Protein AF-X1S031-F1 (afdb_monomer)

Organism: NCBI:txid412755

Secondary structure (DSSP, 8-state):
--SS----HHHHHHHHHHHHHHHHHHHTS-SEEEE--SHHHHHHHHHHHHTT--EEEE-SSS--SS-----

Nearest PDB structures (foldseek):
  4gx0-assembly2_D  TM=6.908E-01  e=3.564E+00  Geobacter sulfurreducens PCA
  1vdm-assembly1_I  TM=3.661E-01  e=8.880E-01  Pyrococcus horikoshii
  8k5l-assembly2_C  TM=3.599E-01  e=1.548E+00  Fusobacterium nucleatum
  3wbj-assembly1_A  TM=4.372E-01  e=4.390E+00  Saccharomyces cerevisiae S288C

pLDDT: mean 85.2, std 18.71, range [36.25, 97.56]

Sequence (71 aa):
MALFHPVREVEVAKAIVSSFLRQFEDYAESDVIIVGAGPSGLIAGRELGKAGVKVLIIEGELLCKRGFASL

Structure (mmCIF, N/CA/C/O backbone):
data_AF-X1S031-F1
#
_entry.id   AF-X1S031-F1
#
loop_
_atom_site.group_PDB
_atom_site.id
_atom_site.type_symbol
_atom_site.label_atom_id
_atom_site.label_alt_id
_atom_site.label_comp_id
_atom_site.label_asym_id
_atom_site.label_entity_id
_atom_site.label_seq_id
_atom_site.pdbx_PDB_ins_code
_atom_site.Cartn_x
_atom_site.Cartn_y
_atom_site.Cartn_z
_atom_site.occupancy
_atom_site.B_iso_or_equiv
_atom_site.auth_seq_id
_atom_site.auth_comp_id
_atom_site.auth_asym_id
_atom_site.auth_atom_id
_atom_site.pdbx_PDB_model_num
ATOM 1 N N . MET A 1 1 ? 1.056 -30.939 -22.237 1.00 53.78 1 MET A N 1
ATOM 2 C CA . MET A 1 1 ? 0.119 -30.036 -21.537 1.00 53.78 1 MET A CA 1
ATOM 3 C C . MET A 1 1 ? 0.920 -28.837 -21.064 1.00 53.78 1 MET A C 1
ATOM 5 O O . MET A 1 1 ? 1.942 -29.055 -20.426 1.00 53.78 1 MET A O 1
ATOM 9 N N . ALA A 1 2 ? 0.557 -27.615 -21.457 1.00 70.31 2 ALA A N 1
ATOM 10 C CA . ALA A 1 2 ? 1.260 -26.428 -20.971 1.00 70.31 2 ALA A CA 1
ATOM 11 C C . ALA A 1 2 ? 0.909 -26.206 -19.491 1.00 70.31 2 ALA A C 1
ATOM 13 O O . ALA A 1 2 ? -0.259 -26.299 -19.125 1.00 70.31 2 ALA A O 1
ATOM 14 N N . LEU A 1 3 ? 1.921 -25.956 -18.653 1.00 83.56 3 LEU A N 1
ATOM 15 C CA . LEU A 1 3 ? 1.763 -25.779 -17.203 1.00 83.56 3 LEU A CA 1
ATOM 16 C C . LEU A 1 3 ? 1.055 -24.456 -16.842 1.00 83.56 3 LEU A C 1
ATOM 18 O O . LEU A 1 3 ? 0.518 -24.328 -15.748 1.00 83.56 3 LEU A O 1
ATOM 22 N N . PHE A 1 4 ? 1.054 -23.484 -17.763 1.00 89.12 4 PHE A N 1
ATOM 23 C CA . PHE A 1 4 ? 0.533 -22.132 -17.563 1.00 89.12 4 PHE A CA 1
ATOM 24 C C . PHE A 1 4 ? -0.324 -21.663 -18.742 1.00 89.12 4 PHE A C 1
ATOM 26 O O . PHE A 1 4 ? -0.147 -22.112 -19.877 1.00 89.12 4 PHE A O 1
ATOM 33 N N . HIS A 1 5 ? -1.238 -20.733 -18.456 1.00 91.25 5 HIS A N 1
ATOM 34 C CA . HIS A 1 5 ? -2.045 -20.055 -19.465 1.00 91.25 5 HIS A CA 1
ATOM 35 C C . HIS A 1 5 ? -1.170 -19.079 -20.275 1.00 91.25 5 HIS A C 1
ATOM 37 O O . HIS A 1 5 ? -0.372 -18.358 -19.671 1.00 91.25 5 HIS A O 1
ATOM 43 N N . PRO A 1 6 ? -1.283 -19.038 -21.616 1.00 90.94 6 PRO A N 1
ATOM 44 C CA . PRO A 1 6 ? -0.511 -18.101 -22.424 1.00 90.94 6 PRO A CA 1
ATOM 45 C C . PRO A 1 6 ? -0.969 -16.661 -22.153 1.00 90.94 6 PRO A C 1
ATOM 47 O O . PRO A 1 6 ? -2.153 -16.355 -22.253 1.00 90.94 6 PRO A O 1
ATOM 50 N N . VAL A 1 7 ? -0.024 -15.778 -21.822 1.00 94.00 7 VAL A N 1
ATOM 51 C CA . VAL A 1 7 ? -0.252 -14.348 -21.554 1.00 94.00 7 VAL A CA 1
ATOM 52 C C . VAL A 1 7 ? 0.847 -13.515 -22.208 1.00 94.00 7 VAL A C 1
ATOM 54 O O . VAL A 1 7 ? 1.991 -13.965 -22.302 1.00 94.00 7 VAL A O 1
ATOM 57 N N . ARG A 1 8 ? 0.525 -12.299 -22.665 1.00 95.62 8 ARG A N 1
ATOM 58 C CA . ARG A 1 8 ? 1.536 -11.365 -23.187 1.00 95.62 8 ARG A CA 1
ATOM 59 C C . ARG A 1 8 ? 2.129 -10.524 -22.058 1.00 95.62 8 ARG A C 1
ATOM 61 O O . ARG A 1 8 ? 1.427 -10.134 -21.129 1.00 95.62 8 ARG A O 1
ATOM 68 N N . GLU A 1 9 ? 3.395 -10.137 -22.195 1.00 95.50 9 GLU A N 1
ATOM 69 C CA . GLU A 1 9 ? 4.100 -9.279 -21.226 1.00 95.50 9 GLU A CA 1
ATOM 70 C C . GLU A 1 9 ? 3.366 -7.953 -20.963 1.00 95.50 9 GLU A C 1
ATOM 72 O O . GLU A 1 9 ? 3.259 -7.506 -19.822 1.00 95.50 9 GLU A O 1
ATOM 77 N N . VAL A 1 10 ? 2.777 -7.361 -22.011 1.00 96.81 10 VAL A N 1
ATOM 78 C CA . VAL A 1 10 ? 1.992 -6.119 -21.909 1.00 96.81 10 VAL A CA 1
ATOM 79 C C . VAL A 1 10 ? 0.775 -6.263 -20.993 1.00 96.81 10 VAL A C 1
ATOM 81 O O . VAL A 1 10 ? 0.390 -5.305 -20.328 1.00 96.81 10 VAL A O 1
ATOM 84 N N . GLU A 1 11 ? 0.171 -7.450 -20.932 1.00 96.44 11 GLU A N 1
ATOM 85 C CA . GLU A 1 11 ? -1.000 -7.704 -20.089 1.00 96.44 11 GLU A CA 1
ATOM 86 C C . GLU A 1 11 ? -0.596 -7.746 -18.616 1.00 96.44 11 GLU A C 1
ATOM 88 O O . GLU A 1 11 ? -1.269 -7.149 -17.778 1.00 96.44 11 GLU A O 1
ATOM 93 N N . VAL A 1 12 ? 0.555 -8.357 -18.321 1.00 96.12 12 VAL A N 1
ATOM 94 C CA . VAL A 1 12 ? 1.132 -8.400 -16.972 1.00 96.12 12 VAL A CA 1
ATOM 95 C C . VAL A 1 12 ? 1.524 -6.997 -16.506 1.00 96.12 12 VAL A C 1
ATOM 97 O O . VAL A 1 12 ? 1.108 -6.570 -15.430 1.00 96.12 12 VAL A O 1
ATOM 100 N N . ALA A 1 13 ? 2.262 -6.244 -17.326 1.00 96.88 13 ALA A N 1
ATOM 101 C CA . ALA A 1 13 ? 2.678 -4.883 -16.984 1.00 96.88 13 ALA A CA 1
ATOM 102 C C . ALA A 1 13 ? 1.472 -3.959 -16.752 1.00 96.88 13 ALA A C 1
ATOM 104 O O . ALA A 1 13 ? 1.427 -3.226 -15.762 1.00 96.88 13 ALA A O 1
ATOM 105 N N . LYS A 1 14 ? 0.459 -4.039 -17.626 1.00 97.44 14 LYS A N 1
ATOM 106 C CA . LYS A 1 14 ? -0.772 -3.257 -17.484 1.00 97.44 14 LYS A CA 1
ATOM 107 C C . LYS A 1 14 ? -1.509 -3.607 -16.195 1.00 97.44 14 LYS A C 1
ATOM 109 O O . LYS A 1 14 ? -1.936 -2.689 -15.504 1.00 97.44 14 LYS A O 1
ATOM 114 N N . ALA A 1 15 ? -1.612 -4.893 -15.856 1.00 96.31 15 ALA A N 1
ATOM 115 C CA . ALA A 1 15 ? -2.268 -5.342 -14.633 1.00 96.31 15 ALA A CA 1
ATOM 116 C C . ALA A 1 15 ? -1.560 -4.833 -13.367 1.00 96.31 15 ALA A C 1
ATOM 118 O O . ALA A 1 15 ? -2.238 -4.387 -12.440 1.00 96.31 15 ALA A O 1
ATOM 119 N N . ILE A 1 16 ? -0.221 -4.845 -13.335 1.00 96.81 16 ILE A N 1
ATOM 120 C CA . ILE A 1 16 ? 0.564 -4.319 -12.205 1.00 96.81 16 ILE A CA 1
ATOM 121 C C . ILE A 1 16 ? 0.287 -2.825 -12.021 1.00 96.81 16 ILE A C 1
ATOM 123 O O . ILE A 1 16 ? -0.119 -2.402 -10.938 1.00 96.81 16 ILE A O 1
ATOM 127 N N . VAL A 1 17 ? 0.447 -2.035 -13.088 1.00 97.56 17 VAL A N 1
ATOM 128 C CA . VAL A 1 17 ? 0.286 -0.574 -13.027 1.00 97.56 17 VAL A CA 1
ATOM 129 C C . VAL A 1 17 ? -1.146 -0.191 -12.663 1.00 97.56 17 VAL A C 1
ATOM 131 O O . VAL A 1 17 ? -1.347 0.617 -11.761 1.00 97.56 17 VAL A O 1
ATOM 134 N N . SER A 1 18 ? -2.152 -0.789 -13.310 1.00 96.25 18 SER A N 1
ATOM 135 C CA . SER A 1 18 ? -3.552 -0.454 -13.027 1.00 96.25 18 SER A CA 1
ATOM 136 C C . SER A 1 18 ? -3.972 -0.837 -11.610 1.00 96.25 18 SER A C 1
ATOM 138 O O . SER A 1 18 ? -4.742 -0.111 -10.987 1.00 96.25 18 SER A O 1
ATOM 140 N N . SER A 1 19 ? -3.477 -1.969 -11.095 1.00 94.94 19 SER A N 1
ATOM 141 C CA . SER A 1 19 ? -3.797 -2.410 -9.732 1.00 94.94 19 SER A CA 1
ATOM 142 C C . SER A 1 19 ? -3.164 -1.487 -8.698 1.00 94.94 19 SER A C 1
ATOM 144 O O . SER A 1 19 ? -3.848 -1.061 -7.771 1.00 94.94 19 SER A O 1
ATOM 146 N N . PHE A 1 20 ? -1.896 -1.118 -8.897 1.00 94.44 20 PHE A N 1
ATOM 147 C CA . PHE A 1 20 ? -1.203 -0.188 -8.013 1.00 94.44 20 PHE A CA 1
ATOM 148 C C . PHE A 1 20 ? -1.866 1.192 -8.001 1.00 94.44 20 PHE A C 1
ATOM 150 O O . PHE A 1 20 ? -2.129 1.719 -6.928 1.00 94.44 20 PHE A O 1
ATOM 157 N N . LEU A 1 21 ? -2.185 1.758 -9.170 1.00 95.25 21 LEU A N 1
ATOM 158 C CA . LEU A 1 21 ? -2.829 3.074 -9.253 1.00 95.25 21 LEU A CA 1
ATOM 159 C C . LEU A 1 21 ? -4.181 3.092 -8.541 1.00 95.25 21 LEU A C 1
ATOM 161 O O . LEU A 1 21 ? -4.455 4.019 -7.790 1.00 95.25 21 LEU A O 1
ATOM 165 N N . ARG A 1 22 ? -4.986 2.036 -8.695 1.00 94.75 22 ARG A N 1
ATOM 166 C CA . ARG A 1 22 ? -6.267 1.922 -7.991 1.00 94.75 22 ARG A CA 1
ATOM 167 C C . ARG A 1 22 ? -6.094 1.891 -6.471 1.00 94.75 22 ARG A C 1
ATOM 169 O O . ARG A 1 22 ? -6.866 2.521 -5.760 1.00 94.75 22 ARG A O 1
ATOM 176 N N . GLN A 1 23 ? -5.105 1.150 -5.970 1.00 92.25 23 GLN A N 1
ATOM 177 C CA . GLN A 1 23 ? -4.798 1.132 -4.537 1.00 92.25 23 GLN A CA 1
ATOM 178 C C . GLN A 1 23 ? -4.266 2.488 -4.071 1.00 92.25 23 GLN A C 1
ATOM 180 O O . GLN A 1 23 ? -4.636 2.959 -3.004 1.00 92.25 23 GLN A O 1
ATOM 185 N N . PHE A 1 24 ? -3.419 3.127 -4.872 1.00 92.06 24 PHE A N 1
ATOM 186 C CA . PHE A 1 24 ? -2.866 4.435 -4.556 1.00 92.06 24 PHE A CA 1
ATOM 187 C C . PHE A 1 24 ? -3.954 5.509 -4.466 1.00 92.06 24 PHE A C 1
ATOM 189 O O . PHE A 1 24 ? -3.955 6.275 -3.511 1.00 92.06 24 PHE A O 1
ATOM 196 N N . GLU A 1 25 ? -4.897 5.536 -5.409 1.00 94.12 25 GLU A N 1
ATOM 197 C CA . GLU A 1 25 ? -6.059 6.432 -5.372 1.00 94.12 25 GLU A CA 1
ATOM 198 C C . GLU A 1 25 ? -6.928 6.188 -4.137 1.00 94.12 25 GLU A C 1
ATOM 200 O O . GLU A 1 25 ? -7.336 7.144 -3.486 1.00 94.12 25 GLU A O 1
ATOM 205 N N . ASP A 1 26 ? -7.171 4.923 -3.779 1.00 93.00 26 ASP A N 1
ATOM 206 C CA . ASP A 1 26 ? -7.926 4.595 -2.571 1.00 93.00 26 ASP A CA 1
ATOM 207 C C . ASP A 1 26 ? -7.201 5.113 -1.319 1.00 93.00 26 ASP A C 1
ATOM 209 O O . ASP A 1 26 ? -7.770 5.870 -0.542 1.00 93.00 26 ASP A O 1
ATOM 213 N N . TYR A 1 27 ? -5.917 4.802 -1.138 1.00 92.94 27 TYR A N 1
ATOM 214 C CA . TYR A 1 27 ? -5.157 5.221 0.046 1.00 92.94 27 TYR A CA 1
ATOM 215 C C . TYR A 1 27 ? -4.652 6.674 0.012 1.00 92.94 27 TYR A C 1
ATOM 217 O O . TYR A 1 27 ? -4.075 7.129 1.004 1.00 92.94 27 TYR A O 1
ATOM 225 N N . ALA A 1 28 ? -4.895 7.427 -1.066 1.00 91.88 28 ALA A N 1
ATOM 226 C CA . ALA A 1 28 ? -4.604 8.861 -1.119 1.00 91.88 28 ALA A CA 1
ATOM 227 C C . ALA A 1 28 ? -5.377 9.633 -0.034 1.00 91.88 28 ALA A C 1
ATOM 229 O O . ALA A 1 28 ? -4.857 10.592 0.534 1.00 91.88 28 ALA A O 1
ATOM 230 N N . GLU A 1 29 ? -6.580 9.161 0.302 1.00 92.12 29 GLU A N 1
ATOM 231 C CA . GLU A 1 29 ? -7.353 9.592 1.465 1.00 92.12 29 GLU A CA 1
ATOM 232 C C . GLU A 1 29 ? -7.318 8.480 2.520 1.00 92.12 29 GLU A C 1
ATOM 234 O O . GLU A 1 29 ? -8.078 7.511 2.452 1.00 92.12 29 GLU A O 1
ATOM 239 N N . SER A 1 30 ? -6.398 8.604 3.478 1.00 91.94 30 SER A N 1
ATOM 240 C CA . SER A 1 30 ? -6.245 7.686 4.615 1.00 91.94 30 SER A CA 1
ATOM 241 C C . SER A 1 30 ? -6.472 8.422 5.933 1.00 91.94 30 SER A C 1
ATOM 243 O O . SER A 1 30 ? -6.092 9.585 6.064 1.00 91.94 30 SER A O 1
ATOM 245 N N . ASP A 1 31 ? -7.025 7.730 6.930 1.00 94.19 31 ASP A N 1
ATOM 246 C CA . ASP A 1 31 ? -7.231 8.284 8.275 1.00 94.19 31 ASP A CA 1
ATOM 247 C C . ASP A 1 31 ? -5.900 8.439 9.022 1.00 94.19 31 ASP A C 1
ATOM 249 O O . ASP A 1 31 ? -5.699 9.379 9.792 1.00 94.19 31 ASP A O 1
ATOM 253 N N . VAL A 1 32 ? -4.979 7.492 8.808 1.00 95.31 32 VAL A N 1
ATOM 254 C CA . VAL A 1 32 ? -3.666 7.451 9.457 1.00 95.31 32 VAL A CA 1
ATOM 255 C C . VAL A 1 32 ? -2.598 7.024 8.457 1.00 95.31 32 VAL A C 1
ATOM 257 O O . VAL A 1 32 ? -2.774 6.067 7.705 1.00 95.31 32 VAL A O 1
ATOM 260 N N . ILE A 1 33 ? -1.448 7.698 8.505 1.00 94.81 33 ILE A N 1
ATOM 261 C CA . ILE A 1 33 ? -0.248 7.312 7.759 1.00 94.81 33 ILE A CA 1
ATOM 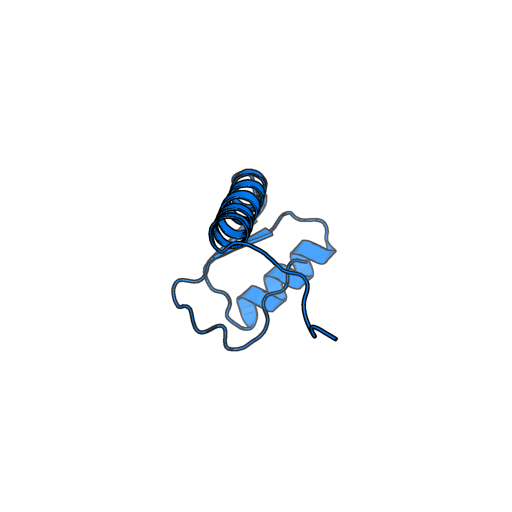262 C C . ILE A 1 33 ? 0.846 6.915 8.754 1.00 94.81 33 ILE A C 1
ATOM 264 O O . ILE A 1 33 ? 1.221 7.701 9.624 1.00 94.81 33 ILE A O 1
ATOM 268 N N . ILE A 1 34 ? 1.374 5.700 8.614 1.00 94.25 34 ILE A N 1
ATOM 269 C CA . ILE A 1 34 ? 2.520 5.193 9.374 1.00 94.25 34 ILE A CA 1
ATOM 270 C C . ILE A 1 34 ? 3.753 5.243 8.477 1.00 94.25 34 ILE A C 1
ATOM 272 O O . ILE A 1 34 ? 3.787 4.625 7.416 1.00 94.25 34 ILE A O 1
ATOM 276 N N . VAL A 1 35 ? 4.791 5.946 8.924 1.00 93.44 35 VAL A N 1
ATOM 277 C CA . VAL A 1 35 ? 6.090 5.983 8.242 1.00 93.44 35 VAL A CA 1
ATOM 278 C C . VAL A 1 35 ? 7.035 5.003 8.939 1.00 93.44 35 VAL A C 1
ATOM 280 O O . VAL A 1 35 ? 7.401 5.207 10.095 1.00 93.44 35 VAL A O 1
ATOM 283 N N . GLY A 1 36 ? 7.402 3.932 8.238 1.00 89.31 36 GLY A N 1
ATOM 284 C CA . GLY A 1 36 ? 8.232 2.828 8.719 1.00 89.31 36 GLY A CA 1
ATOM 285 C C . GLY A 1 36 ? 7.439 1.536 8.961 1.00 89.31 36 GLY A C 1
ATOM 286 O O . GLY A 1 36 ? 6.651 1.429 9.900 1.00 89.31 36 GLY A O 1
ATOM 287 N N . ALA A 1 37 ? 7.716 0.505 8.165 1.00 89.88 37 ALA A N 1
ATOM 288 C CA . ALA A 1 37 ? 7.205 -0.863 8.258 1.00 89.88 37 ALA A CA 1
ATOM 289 C C . ALA A 1 37 ? 8.098 -1.771 9.133 1.00 89.88 37 ALA A C 1
ATOM 291 O O . ALA A 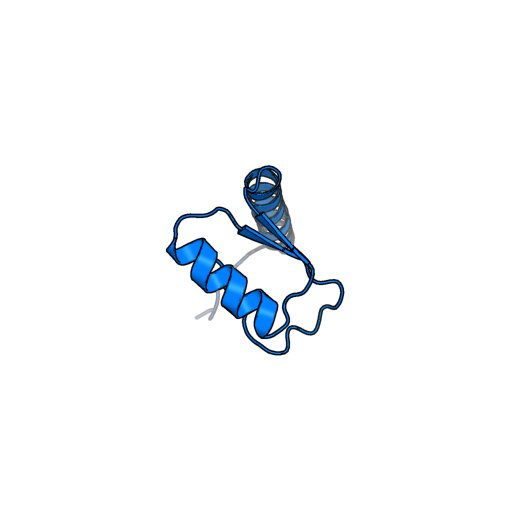1 37 ? 8.279 -2.963 8.866 1.00 89.88 37 ALA A O 1
ATOM 292 N N . GLY A 1 38 ? 8.660 -1.216 10.211 1.00 88.56 38 GLY A N 1
ATOM 293 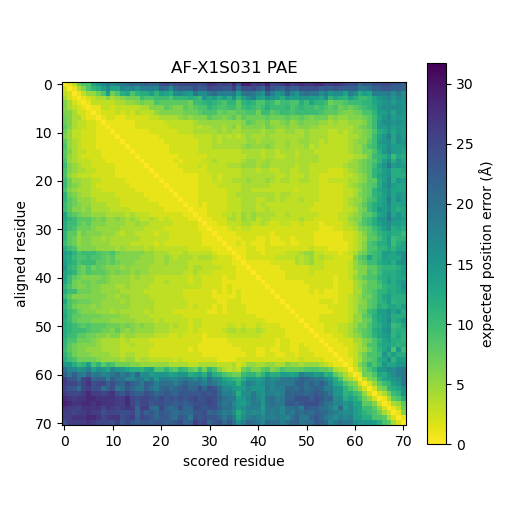C CA . GLY A 1 38 ? 9.318 -1.995 11.261 1.00 88.56 38 GLY A CA 1
ATOM 294 C C . GLY A 1 38 ? 8.315 -2.793 12.115 1.00 88.56 38 GLY A C 1
ATOM 295 O O . GLY A 1 38 ? 7.102 -2.627 11.977 1.00 88.56 38 GLY A O 1
ATOM 296 N N . PRO A 1 39 ? 8.780 -3.628 13.066 1.00 92.31 39 PRO A N 1
ATOM 297 C CA . PRO A 1 39 ? 7.895 -4.426 13.919 1.00 92.31 39 PRO A CA 1
ATOM 298 C C . PRO A 1 39 ? 6.847 -3.593 14.668 1.00 92.31 39 PRO A C 1
ATOM 300 O O . PRO A 1 39 ? 5.694 -3.998 14.761 1.00 92.31 39 PRO A O 1
ATOM 303 N N . SER A 1 40 ? 7.230 -2.418 15.174 1.00 93.06 40 SER A N 1
ATOM 304 C CA . SER A 1 40 ? 6.312 -1.494 15.846 1.00 93.06 40 SER A CA 1
ATOM 305 C C . SER A 1 40 ? 5.266 -0.918 14.8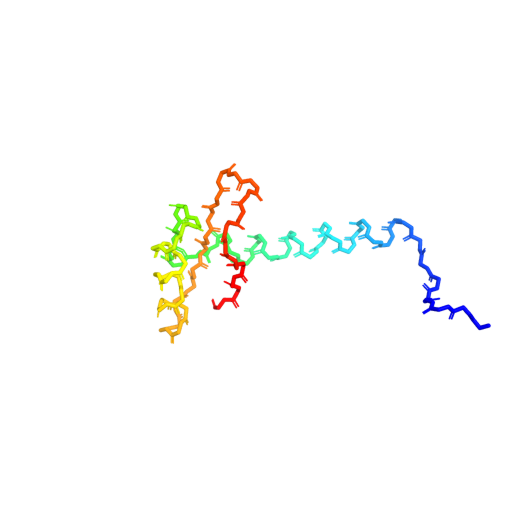89 1.00 93.06 40 SER A C 1
ATOM 307 O O . SER A 1 40 ? 4.084 -0.926 15.223 1.00 93.06 40 SER A O 1
ATOM 309 N N . GLY A 1 41 ? 5.678 -0.473 13.696 1.00 92.75 41 GLY A N 1
ATOM 310 C CA . GLY A 1 41 ? 4.782 0.087 12.681 1.00 92.75 41 GLY A CA 1
ATOM 311 C C . GLY A 1 41 ? 3.755 -0.925 12.177 1.00 92.75 41 GLY A C 1
ATOM 312 O O . GLY A 1 41 ? 2.576 -0.606 12.059 1.00 92.75 41 GLY A O 1
ATOM 313 N N . LEU A 1 42 ? 4.168 -2.179 11.981 1.00 92.75 42 LEU A N 1
ATOM 314 C CA . LEU A 1 42 ? 3.273 -3.256 11.550 1.00 92.75 42 LEU A CA 1
ATOM 315 C C . LEU A 1 42 ? 2.282 -3.677 12.638 1.00 92.75 42 LEU A C 1
ATOM 317 O O . LEU A 1 42 ? 1.116 -3.927 12.339 1.00 92.75 42 LEU A O 1
ATOM 321 N N . ILE A 1 43 ? 2.719 -3.748 13.900 1.00 95.50 43 ILE A N 1
ATOM 322 C CA . ILE A 1 43 ? 1.810 -4.029 15.021 1.00 95.50 43 ILE A CA 1
ATOM 323 C C . ILE A 1 43 ? 0.803 -2.886 15.182 1.00 95.50 43 ILE A C 1
ATOM 325 O O . ILE A 1 43 ? -0.386 -3.156 15.332 1.00 95.50 43 ILE A O 1
ATOM 329 N N . ALA A 1 44 ? 1.246 -1.630 15.079 1.00 95.06 44 ALA A N 1
ATOM 330 C CA . ALA A 1 44 ? 0.356 -0.472 15.123 1.00 95.06 44 ALA A CA 1
ATOM 331 C C . ALA A 1 44 ? -0.664 -0.494 13.974 1.00 95.06 44 ALA A C 1
ATOM 333 O O . ALA A 1 44 ? -1.863 -0.393 14.226 1.00 95.06 44 ALA A O 1
ATOM 334 N N . GLY A 1 45 ? -0.209 -0.709 12.735 1.00 95.88 45 GLY A N 1
ATOM 335 C CA . GLY A 1 45 ? -1.083 -0.813 11.567 1.00 95.88 45 GLY A CA 1
ATOM 336 C C . GLY A 1 45 ? -2.103 -1.942 11.697 1.00 95.88 45 GLY A C 1
ATOM 337 O O . GLY A 1 45 ? -3.281 -1.739 11.428 1.00 95.88 45 GLY A O 1
ATOM 338 N N . ARG A 1 46 ? -1.688 -3.106 12.214 1.00 95.19 46 ARG A N 1
ATOM 339 C CA . ARG A 1 46 ? -2.592 -4.233 12.479 1.00 95.19 46 ARG A CA 1
ATOM 340 C C . ARG A 1 46 ? -3.697 -3.894 13.472 1.00 95.19 46 ARG A C 1
ATOM 342 O O . ARG A 1 46 ? -4.846 -4.265 13.241 1.00 95.19 46 ARG A O 1
ATOM 349 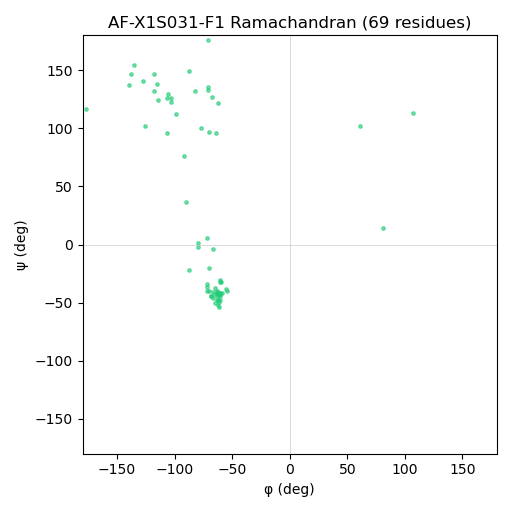N N . GLU A 1 47 ? -3.361 -3.283 14.604 1.00 97.25 47 GLU A N 1
ATOM 350 C CA . GLU A 1 47 ? -4.367 -2.976 15.625 1.00 97.25 47 GLU A CA 1
ATOM 351 C C . GLU A 1 47 ? -5.302 -1.841 15.178 1.00 97.25 47 GLU A C 1
ATOM 353 O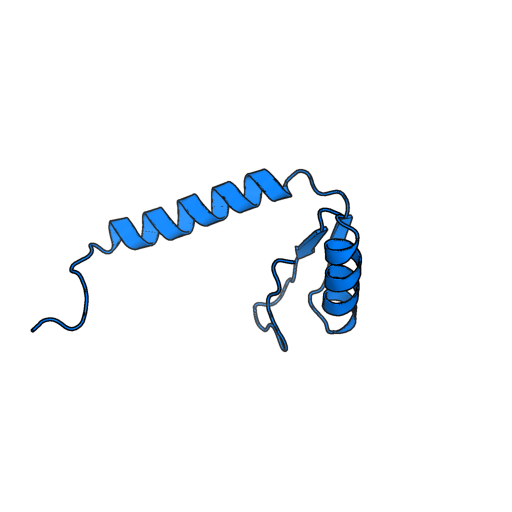 O . GLU A 1 47 ? -6.499 -1.909 15.444 1.00 97.25 47 GLU A O 1
ATOM 358 N N . LEU A 1 48 ? -4.795 -0.866 14.417 1.00 95.94 48 LEU A N 1
ATOM 359 C CA . LEU A 1 48 ? -5.611 0.188 13.806 1.00 95.94 48 LEU A CA 1
ATOM 360 C C . LEU A 1 48 ? -6.542 -0.352 12.706 1.00 95.94 48 LEU A C 1
ATOM 362 O O . LEU A 1 48 ? -7.731 -0.041 12.719 1.00 95.94 48 LEU A O 1
ATOM 366 N N . GLY A 1 49 ? -6.050 -1.217 11.814 1.00 95.19 49 GLY A N 1
ATOM 367 C CA . GLY A 1 49 ? -6.870 -1.840 10.766 1.00 95.19 49 GLY A CA 1
ATOM 368 C C . GLY A 1 49 ? -7.988 -2.713 11.344 1.00 95.19 49 GLY A C 1
ATOM 369 O O . GLY A 1 49 ? -9.144 -2.611 10.941 1.00 95.19 49 GLY A O 1
ATOM 370 N N . LYS A 1 50 ? -7.703 -3.483 12.406 1.00 95.81 50 LYS A N 1
ATOM 371 C CA . LYS A 1 50 ? -8.744 -4.214 13.158 1.00 95.81 50 LYS A CA 1
ATOM 372 C C . LYS A 1 50 ? -9.808 -3.308 13.777 1.00 95.81 50 LYS A C 1
ATOM 374 O O 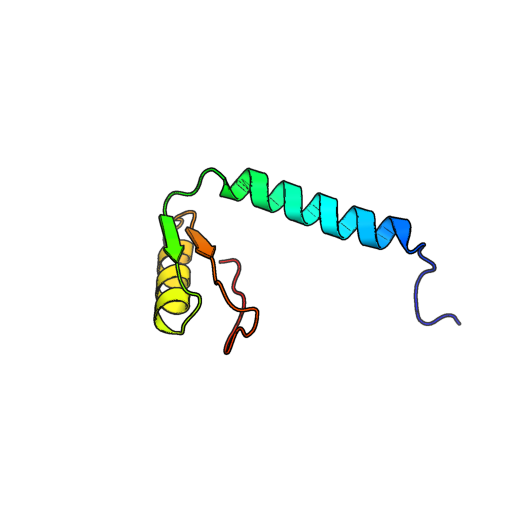. LYS A 1 50 ? -10.935 -3.757 13.971 1.00 95.81 50 LYS A O 1
ATOM 379 N N . ALA A 1 51 ? -9.445 -2.080 14.136 1.00 96.69 51 ALA A N 1
ATOM 380 C CA . ALA A 1 51 ? -10.378 -1.082 14.645 1.00 96.69 51 ALA A CA 1
ATOM 381 C C . ALA A 1 51 ? -11.174 -0.387 13.521 1.00 96.69 51 ALA A C 1
ATOM 383 O O . ALA A 1 51 ? -11.989 0.484 13.814 1.00 96.69 51 ALA A O 1
ATOM 384 N N . GLY A 1 52 ? -10.967 -0.774 12.256 1.00 95.12 52 GLY A N 1
ATOM 385 C CA . GLY A 1 52 ? -11.647 -0.212 11.090 1.00 95.12 52 GLY A CA 1
ATOM 386 C C . GLY A 1 52 ? -11.051 1.106 10.597 1.00 95.12 52 GLY A C 1
ATOM 387 O O . GLY A 1 52 ? -11.700 1.803 9.824 1.00 95.12 52 GLY A O 1
ATOM 388 N N . VAL A 1 53 ? -9.846 1.463 11.051 1.00 96.12 53 VAL A N 1
ATOM 389 C CA . VAL A 1 53 ? -9.153 2.686 10.629 1.00 96.12 53 VAL A CA 1
ATOM 390 C C . VAL A 1 53 ? -8.453 2.432 9.300 1.00 96.12 53 VAL A C 1
ATOM 392 O O . VAL A 1 53 ? -7.720 1.449 9.162 1.00 96.12 53 VAL A O 1
ATOM 395 N N . LYS A 1 54 ? -8.622 3.336 8.332 1.00 94.12 54 LYS A N 1
ATOM 396 C CA . LYS A 1 54 ? -7.925 3.250 7.049 1.00 94.12 54 LYS A CA 1
ATOM 397 C C . LYS A 1 54 ? -6.478 3.707 7.211 1.00 94.12 54 LYS A C 1
ATOM 399 O O . LYS A 1 54 ? -6.190 4.904 7.253 1.00 94.12 54 LYS A O 1
ATOM 404 N N . VAL A 1 55 ? -5.568 2.740 7.322 1.00 95.31 55 VAL A N 1
ATOM 405 C CA . VAL A 1 55 ? -4.140 2.994 7.545 1.00 95.31 55 VAL A CA 1
ATOM 406 C C . VAL A 1 55 ? -3.322 2.760 6.282 1.00 95.31 55 VAL A C 1
ATOM 408 O O . VAL A 1 55 ? -3.374 1.683 5.693 1.00 95.31 55 VAL A O 1
ATOM 411 N N . LEU A 1 56 ? -2.489 3.737 5.928 1.00 94.44 56 LEU A N 1
ATOM 412 C CA . LEU A 1 56 ? -1.435 3.598 4.925 1.00 94.44 56 LEU A CA 1
ATOM 413 C C . LEU A 1 56 ? -0.073 3.467 5.618 1.00 94.44 56 LEU A C 1
ATOM 415 O O . LEU A 1 56 ? 0.304 4.329 6.407 1.00 94.44 56 LEU A O 1
ATOM 419 N N . ILE A 1 57 ? 0.691 2.415 5.313 1.00 93.75 57 ILE A N 1
ATOM 420 C CA . ILE A 1 57 ? 2.068 2.242 5.803 1.00 93.75 57 ILE A CA 1
ATOM 421 C C . ILE A 1 57 ? 3.043 2.494 4.650 1.00 93.75 57 ILE A C 1
ATOM 423 O O . ILE A 1 57 ? 2.934 1.860 3.603 1.00 93.75 57 ILE A O 1
ATOM 427 N N . ILE A 1 58 ? 4.007 3.394 4.847 1.00 91.44 58 ILE A N 1
ATOM 428 C CA . ILE A 1 58 ? 5.032 3.755 3.859 1.00 91.44 58 ILE A CA 1
ATOM 429 C C . ILE A 1 58 ? 6.408 3.394 4.417 1.00 91.44 58 ILE A C 1
ATOM 431 O O . ILE A 1 58 ? 6.728 3.744 5.549 1.00 91.44 58 ILE A O 1
ATOM 435 N N . GLU A 1 59 ? 7.240 2.726 3.622 1.00 89.06 59 GLU A N 1
ATOM 436 C CA . GLU A 1 59 ? 8.610 2.342 3.977 1.00 89.06 59 GLU A CA 1
ATOM 437 C C . GLU A 1 59 ? 9.586 2.823 2.895 1.00 89.06 59 GLU A C 1
ATOM 439 O O . GLU A 1 59 ? 9.261 2.790 1.707 1.00 89.06 59 GLU A O 1
ATOM 444 N N . GLY A 1 60 ? 10.763 3.298 3.312 1.00 78.44 60 GLY A N 1
ATOM 445 C CA . GLY A 1 60 ? 11.765 3.886 2.417 1.00 78.44 60 GLY A CA 1
ATOM 446 C C . GLY A 1 60 ? 12.725 2.866 1.802 1.00 78.44 60 GLY A C 1
ATOM 447 O O . GLY A 1 60 ? 13.298 3.128 0.745 1.00 78.44 60 GLY A O 1
ATOM 448 N N . GLU A 1 61 ? 12.889 1.698 2.427 1.00 69.44 61 GLU A N 1
ATOM 449 C CA . GLU A 1 61 ? 13.751 0.622 1.932 1.00 69.44 61 GLU A CA 1
ATOM 450 C C . GLU A 1 61 ? 12.948 -0.631 1.554 1.00 69.44 61 GLU A C 1
ATOM 452 O O . GLU A 1 61 ? 12.065 -1.089 2.276 1.00 69.44 61 GLU A O 1
ATOM 457 N N . LEU A 1 62 ? 13.303 -1.257 0.428 1.00 56.25 62 LEU A N 1
ATOM 458 C CA . LEU A 1 62 ? 12.608 -2.437 -0.107 1.00 56.25 62 LEU A CA 1
ATOM 459 C C . LEU A 1 62 ? 12.751 -3.706 0.768 1.00 56.25 62 LEU A C 1
ATOM 461 O O . LEU A 1 62 ? 12.176 -4.748 0.447 1.00 56.25 62 LEU A O 1
ATOM 465 N N . LEU A 1 63 ? 13.534 -3.660 1.853 1.00 48.44 63 LEU A N 1
ATOM 466 C CA . LEU A 1 63 ? 13.811 -4.811 2.712 1.00 48.44 63 LEU A CA 1
ATOM 467 C C . LEU A 1 63 ? 12.810 -4.900 3.874 1.00 48.44 63 LEU A C 1
ATOM 469 O O . LEU A 1 63 ? 13.112 -4.637 5.038 1.00 48.44 63 LEU A O 1
ATOM 473 N N . CYS A 1 64 ? 11.601 -5.356 3.555 1.00 47.31 64 CYS A N 1
ATOM 474 C CA . CYS A 1 64 ? 10.604 -5.748 4.546 1.00 47.31 64 CYS A CA 1
ATOM 475 C C . CYS A 1 64 ? 11.120 -6.956 5.359 1.00 47.31 64 CYS A C 1
ATOM 477 O O . CYS A 1 64 ? 10.992 -8.108 4.944 1.00 47.31 64 CYS A O 1
ATOM 479 N N . LYS A 1 65 ? 11.712 -6.727 6.540 1.00 40.06 65 LYS A N 1
ATOM 480 C CA . LYS A 1 65 ? 12.154 -7.814 7.440 1.00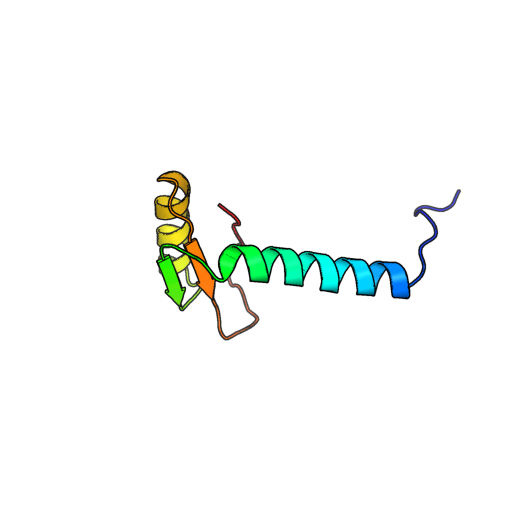 40.06 65 LYS A CA 1
ATOM 481 C C . LYS A 1 65 ? 11.013 -8.569 8.137 1.00 40.06 65 LYS A C 1
ATOM 483 O O . LYS A 1 65 ? 11.300 -9.444 8.953 1.00 40.06 65 LYS A O 1
ATOM 488 N N . ARG A 1 66 ? 9.741 -8.300 7.820 1.00 38.84 66 ARG A N 1
ATOM 489 C CA . ARG A 1 66 ? 8.582 -9.140 8.175 1.00 38.84 66 ARG A CA 1
ATOM 490 C C . ARG A 1 66 ? 7.305 -8.546 7.576 1.00 38.84 66 ARG A C 1
ATOM 492 O O . ARG A 1 66 ? 6.912 -7.481 7.997 1.00 38.84 66 ARG A O 1
ATOM 499 N N . GLY A 1 67 ? 6.653 -9.268 6.663 1.00 37.47 67 GLY A N 1
ATOM 500 C CA . GLY A 1 67 ? 5.206 -9.215 6.405 1.00 37.47 67 GLY A CA 1
ATOM 501 C C . GLY A 1 67 ? 4.586 -7.891 5.938 1.00 37.47 67 GLY A C 1
ATOM 502 O O . GLY A 1 67 ? 4.220 -7.049 6.750 1.00 37.47 67 GLY A O 1
ATOM 503 N N . PHE A 1 68 ? 4.304 -7.798 4.637 1.00 36.25 68 PHE A N 1
ATOM 504 C CA . PHE A 1 68 ? 3.215 -6.965 4.123 1.00 36.25 68 PHE A CA 1
ATOM 505 C C . PHE A 1 68 ? 1.888 -7.492 4.693 1.00 36.25 68 PHE A C 1
ATOM 507 O O . PHE A 1 68 ? 1.555 -8.662 4.493 1.00 36.25 68 PHE A O 1
ATOM 514 N N . ALA A 1 69 ? 1.141 -6.652 5.404 1.00 43.66 69 ALA A N 1
ATOM 515 C CA . ALA A 1 69 ? -0.218 -6.944 5.832 1.00 43.66 69 ALA A CA 1
ATOM 516 C C . ALA A 1 69 ? -1.111 -5.802 5.348 1.00 43.66 69 ALA A C 1
ATOM 518 O O . ALA A 1 69 ? -1.108 -4.719 5.923 1.00 43.66 69 ALA A O 1
ATOM 519 N N . SER A 1 70 ? -1.846 -6.044 4.265 1.00 37.06 70 SER A N 1
ATOM 520 C CA . SER A 1 70 ? -3.093 -5.329 4.013 1.00 37.06 70 SER A CA 1
ATOM 521 C C . SER A 1 70 ? -4.095 -5.830 5.059 1.00 37.06 70 SER A C 1
ATOM 523 O O . SER A 1 70 ? -4.623 -6.938 4.916 1.00 37.06 70 SER A O 1
ATOM 525 N N . LEU A 1 71 ? -4.252 -5.082 6.150 1.00 39.31 71 LEU A N 1
ATOM 526 C CA . LEU A 1 71 ? -5.293 -5.273 7.159 1.00 39.31 71 LEU A CA 1
ATOM 527 C C . LEU A 1 71 ? -6.232 -4.078 7.130 1.00 39.31 71 LEU A C 1
ATOM 529 O O . LEU A 1 71 ? -5.708 -2.951 7.002 1.00 39.31 71 LEU A O 1
#

Mean predicted aligned error: 7.45 Å

Radius of gyration: 15.91 Å; Cα contacts (8 Å, |Δi|>4): 57; chains: 1; bounding box: 26×40×39 Å

Foldseek 3Di:
DDPDDDDDPVVVVCCVVVVVVVVCVVLVDFPEEAEDLPPVSVVVVVVCVVVVGGYHYDYDDPDNPDDDDPD

InterPro domains:
  IPR036188 FAD/NAD(P)-binding domain superfamily [G3DSA:3.50.50.60] (4-67)
  IPR036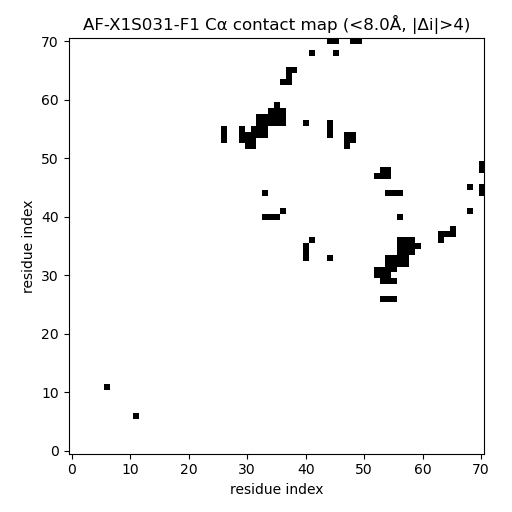188 FAD/NAD(P)-binding domain superfamily [SSF51905] (4-61)

Solvent-accessible surface area (backbone atoms only — not comparable to full-atom values): 4490 Å² total; per-residue (Å²): 132,80,96,65,83,92,75,58,71,68,56,55,54,48,50,52,53,55,51,51,51,54,52,49,61,56,54,69,70,47,81,41,78,42,83,42,60,47,77,68,40,48,53,50,45,46,58,39,20,74,71,71,43,49,62,40,77,44,62,94,66,94,74,68,89,61,76,93,72,97,87